Protein AF-A0A8C5J6X1-F1 (afdb_monomer_lite)

Foldseek 3Di:
DDDDDDDDDDDDDDPDDDPDPPPPPDPPDDDPPDPDPPPPDDDPPDPPDDDPDDPDDDDDDDDPDDDDPDDDDDDDDDDDDPDDDPPPPPPVVVVVVVVVVVVVVVVVVVVVVCVVCVPVVVVVLQVVLVVVQVVVVVVQVVVCVVVVHPDDDPPDDRDSVSNDDPPD

Sequence (168 aa):
MFLFEQSLLALPVNKENQNVNITAEFPVTEGFENCRPPPAQVGVVVPVLPLPVRPLQHPAAEPQRGPAPAVAHAGPRAGGDPHPQETLHQPLGELAHRQIRRRKMNRHKYKKLLKRRKFIRRRVKEGRKRKRQIKFEKDLERIWKKAGLKSAPAGWQTPKIYLRSSKR

Structure (mmCIF, N/CA/C/O backbone):
data_AF-A0A8C5J6X1-F1
#
_entry.id   AF-A0A8C5J6X1-F1
#
loop_
_atom_site.group_PDB
_atom_site.id
_atom_site.type_symbol
_atom_site.label_atom_id
_atom_site.label_alt_id
_atom_site.label_comp_id
_atom_site.label_asym_id
_atom_site.label_entity_id
_atom_site.label_seq_id
_atom_site.pdbx_PDB_ins_code
_atom_site.Cartn_x
_atom_site.Cartn_y
_atom_site.Cartn_z
_atom_site.occupancy
_atom_site.B_iso_or_equiv
_atom_site.auth_seq_id
_atom_site.auth_comp_id
_atom_site.auth_asym_id
_atom_site.auth_atom_id
_atom_site.pdbx_PDB_model_num
ATOM 1 N N . MET A 1 1 ? 18.904 -61.859 -20.882 1.00 47.75 1 MET A N 1
ATOM 2 C CA . MET A 1 1 ? 20.141 -62.416 -20.289 1.00 47.75 1 MET A CA 1
ATOM 3 C C . MET A 1 1 ? 21.012 -61.221 -19.929 1.00 47.75 1 MET A C 1
ATOM 5 O O . MET A 1 1 ? 21.276 -60.456 -20.839 1.00 47.75 1 MET A O 1
ATOM 9 N N . PHE A 1 2 ? 21.380 -60.856 -18.704 1.00 50.38 2 PHE A N 1
ATOM 10 C CA . PHE A 1 2 ? 21.465 -61.459 -17.365 1.00 50.38 2 PHE A CA 1
ATOM 11 C C . PHE A 1 2 ? 21.022 -60.356 -16.369 1.00 50.38 2 PHE A C 1
ATOM 13 O O . PHE A 1 2 ? 21.400 -59.205 -16.552 1.00 50.38 2 PHE A O 1
ATOM 20 N N . LEU A 1 3 ? 20.017 -60.542 -15.508 1.00 54.78 3 LEU A N 1
ATOM 21 C CA . LEU A 1 3 ? 20.126 -60.982 -14.104 1.00 54.78 3 LEU A CA 1
ATOM 22 C C . LEU A 1 3 ? 21.443 -60.601 -13.404 1.00 54.78 3 LEU A C 1
ATOM 24 O O . LEU A 1 3 ? 22.445 -61.288 -13.570 1.00 54.78 3 LEU A O 1
ATOM 28 N N . PHE A 1 4 ? 21.394 -59.564 -12.562 1.00 50.22 4 PHE A N 1
ATOM 29 C CA . PHE A 1 4 ? 22.270 -59.447 -11.397 1.00 50.22 4 PHE A CA 1
ATOM 30 C C . PHE A 1 4 ? 21.457 -58.937 -10.195 1.00 50.22 4 PHE A C 1
ATOM 32 O O . PHE A 1 4 ? 20.836 -57.877 -10.249 1.00 50.22 4 PHE A O 1
ATOM 39 N N . GLU A 1 5 ? 21.402 -59.824 -9.203 1.00 55.16 5 GLU A N 1
ATOM 40 C CA . GLU A 1 5 ? 21.082 -59.741 -7.769 1.00 55.16 5 GLU A CA 1
ATOM 41 C C . GLU A 1 5 ? 20.748 -58.357 -7.181 1.00 55.16 5 GLU A C 1
ATOM 43 O O . GLU A 1 5 ? 21.442 -57.374 -7.407 1.00 55.16 5 GLU A O 1
ATOM 48 N N . GLN A 1 6 ? 19.607 -58.162 -6.510 1.00 52.25 6 GLN A N 1
ATOM 49 C CA . GLN A 1 6 ? 19.220 -58.627 -5.162 1.00 52.25 6 GLN A CA 1
ATOM 50 C C . GLN A 1 6 ? 20.143 -58.189 -4.007 1.00 52.25 6 GLN A C 1
ATOM 52 O O . GLN A 1 6 ? 21.291 -58.592 -3.901 1.00 52.25 6 GLN A O 1
ATOM 57 N N . SER A 1 7 ? 19.499 -57.488 -3.065 1.00 54.50 7 SER A N 1
ATOM 58 C CA . SER A 1 7 ? 19.773 -57.456 -1.624 1.00 54.50 7 SER A CA 1
ATOM 59 C C . SER A 1 7 ? 20.930 -56.599 -1.104 1.00 54.50 7 SER A C 1
ATOM 61 O O . SER A 1 7 ? 22.026 -57.095 -0.881 1.00 54.50 7 SER A O 1
ATOM 63 N N . LEU A 1 8 ? 20.597 -55.377 -0.667 1.00 59.56 8 LEU A N 1
ATOM 64 C CA . LEU A 1 8 ? 21.024 -54.898 0.653 1.00 59.56 8 LEU A CA 1
ATOM 65 C C . LEU A 1 8 ? 19.880 -54.130 1.333 1.00 59.56 8 LEU A C 1
ATOM 67 O O . LEU A 1 8 ? 19.527 -53.011 0.962 1.00 59.56 8 LEU A O 1
ATOM 71 N N . LEU A 1 9 ? 19.305 -54.775 2.347 1.00 57.69 9 LEU A N 1
ATOM 72 C CA . LEU A 1 9 ? 18.499 -54.166 3.398 1.00 57.69 9 LEU A CA 1
ATOM 73 C C . LEU A 1 9 ? 19.362 -53.150 4.162 1.00 57.69 9 LEU A C 1
ATOM 75 O O . LEU A 1 9 ? 20.345 -53.531 4.794 1.00 57.69 9 LEU A O 1
ATOM 79 N N . ALA A 1 10 ? 18.977 -51.875 4.147 1.00 56.84 10 ALA A N 1
ATOM 80 C CA . ALA A 1 10 ? 19.491 -50.873 5.075 1.00 56.84 10 ALA A CA 1
ATOM 81 C C . ALA A 1 10 ? 18.319 -50.315 5.892 1.00 56.84 10 ALA A C 1
ATOM 83 O O . ALA A 1 10 ? 17.353 -49.775 5.355 1.00 56.84 10 ALA A O 1
ATOM 84 N N . LEU A 1 11 ? 18.413 -50.532 7.201 1.00 64.88 11 LEU A N 1
ATOM 85 C CA . LEU A 1 11 ? 17.448 -50.186 8.239 1.00 64.88 11 LEU A CA 1
ATOM 86 C C . LEU A 1 11 ? 17.106 -48.680 8.250 1.00 64.88 11 LEU A C 1
ATOM 88 O O . LEU A 1 11 ? 17.965 -47.851 7.934 1.00 64.88 11 LEU A O 1
ATOM 92 N N . PRO A 1 12 ? 15.889 -48.292 8.676 1.00 56.91 12 PRO A N 1
ATOM 93 C CA . PRO A 1 12 ? 15.545 -46.890 8.872 1.00 56.91 12 PRO A CA 1
ATOM 94 C C . PRO A 1 12 ? 16.306 -46.320 10.078 1.00 56.91 12 PRO A C 1
ATOM 96 O O . PRO A 1 12 ? 16.077 -46.702 11.224 1.00 56.91 12 PRO A O 1
ATOM 99 N N . VAL A 1 13 ? 17.204 -45.369 9.821 1.00 51.31 13 VAL A N 1
ATOM 100 C CA . VAL A 1 13 ? 17.835 -44.559 10.869 1.00 51.31 13 VAL A CA 1
ATOM 101 C C . VAL A 1 13 ? 16.788 -43.604 11.443 1.00 51.31 13 VAL A C 1
ATOM 103 O O . VAL A 1 13 ? 16.392 -42.627 10.803 1.00 51.31 13 VAL A O 1
ATOM 106 N N . ASN A 1 14 ? 16.357 -43.907 12.668 1.00 54.19 14 ASN A N 1
ATOM 107 C CA . ASN A 1 14 ? 15.657 -43.002 13.573 1.00 54.19 14 ASN A CA 1
ATOM 108 C C . ASN A 1 14 ? 16.420 -41.672 13.676 1.00 54.19 14 ASN A C 1
ATOM 110 O O . ASN A 1 14 ? 17.539 -41.626 14.182 1.00 54.19 14 ASN A O 1
ATOM 114 N N . LYS A 1 15 ? 15.811 -40.573 13.219 1.00 53.50 15 LYS A N 1
ATOM 115 C CA . LYS A 1 15 ? 16.249 -39.218 13.577 1.00 53.50 15 LYS A CA 1
ATOM 116 C C . LYS A 1 15 ? 15.417 -38.751 14.758 1.00 53.50 15 LYS A C 1
ATOM 118 O O . LYS A 1 15 ? 14.432 -38.034 14.605 1.00 53.50 15 LYS A O 1
ATOM 123 N N . GLU A 1 16 ? 15.826 -39.223 15.927 1.00 51.88 16 GLU A N 1
ATOM 124 C CA . GLU A 1 16 ? 15.425 -38.661 17.204 1.00 51.88 16 GLU A CA 1
ATOM 125 C C . GLU A 1 16 ? 15.831 -37.188 17.297 1.00 51.88 16 GLU A C 1
ATOM 127 O O . GLU A 1 16 ? 16.862 -36.741 16.788 1.00 51.88 16 GLU A O 1
ATOM 132 N N . ASN A 1 17 ? 14.955 -36.443 17.960 1.00 55.94 17 ASN A N 1
ATOM 133 C CA . ASN A 1 17 ? 15.106 -35.055 18.345 1.00 55.94 17 ASN A CA 1
ATOM 134 C C . ASN A 1 17 ? 16.461 -34.788 19.010 1.00 55.94 17 ASN A C 1
ATOM 136 O O . ASN A 1 17 ? 16.679 -35.172 20.155 1.00 55.94 17 ASN A O 1
ATOM 140 N N . GLN A 1 18 ? 17.312 -34.005 18.352 1.00 52.66 18 GLN A N 1
ATOM 141 C CA . GLN A 1 18 ? 18.332 -33.226 19.046 1.00 52.66 18 GLN A CA 1
ATOM 142 C C . GLN A 1 18 ? 18.001 -31.747 18.898 1.00 52.66 18 GLN A C 1
ATOM 144 O O . GLN A 1 18 ? 18.372 -31.067 17.943 1.00 52.66 18 GLN A O 1
ATOM 149 N N . ASN A 1 19 ? 17.238 -31.272 19.878 1.00 54.97 19 ASN A N 1
ATOM 150 C CA . ASN A 1 19 ? 17.026 -29.865 20.152 1.00 54.97 19 ASN A CA 1
ATOM 151 C C . ASN A 1 19 ? 18.312 -29.328 20.803 1.00 54.97 19 ASN A C 1
ATOM 153 O O . ASN A 1 19 ? 18.423 -29.256 22.025 1.00 54.97 19 ASN A O 1
ATOM 157 N N . VAL A 1 20 ? 19.328 -29.037 19.990 1.00 53.28 20 VAL A N 1
ATOM 158 C CA . VAL A 1 20 ? 20.536 -28.356 20.463 1.00 53.28 20 VAL A CA 1
ATOM 159 C C . VAL A 1 20 ? 20.220 -26.874 20.646 1.00 53.28 20 VAL A C 1
ATOM 161 O O . VAL A 1 20 ? 20.182 -26.094 19.695 1.00 53.28 20 VAL A O 1
ATOM 164 N N . ASN A 1 21 ? 19.974 -26.490 21.899 1.00 52.38 21 ASN A N 1
ATOM 165 C CA . ASN A 1 21 ? 20.077 -25.107 22.346 1.00 52.38 21 ASN A CA 1
ATOM 166 C C . ASN A 1 21 ? 21.517 -24.639 22.111 1.00 52.38 21 ASN A C 1
ATOM 168 O O . ASN A 1 21 ? 22.418 -24.935 22.891 1.00 52.38 21 ASN A O 1
ATOM 172 N N . ILE A 1 22 ? 21.736 -23.913 21.017 1.00 46.28 22 ILE A N 1
ATOM 173 C CA . ILE A 1 22 ? 22.978 -23.180 20.792 1.00 46.28 22 ILE A CA 1
ATOM 174 C C . ILE A 1 22 ? 22.899 -21.914 21.650 1.00 46.28 22 ILE A C 1
ATOM 176 O O . ILE A 1 22 ? 22.490 -20.849 21.188 1.00 46.28 22 ILE A O 1
ATOM 180 N N . THR A 1 23 ? 23.267 -22.044 22.922 1.00 55.22 23 THR A N 1
ATOM 181 C CA . THR A 1 23 ? 23.692 -20.909 23.742 1.00 55.22 23 THR A CA 1
ATOM 182 C C . THR A 1 23 ? 25.089 -20.531 23.260 1.00 55.22 23 THR A C 1
ATOM 184 O O . THR A 1 23 ? 26.092 -21.073 23.713 1.00 55.22 23 THR A O 1
ATOM 187 N N . ALA A 1 24 ? 25.154 -19.662 22.252 1.00 50.09 24 ALA A N 1
ATOM 188 C CA . ALA A 1 24 ? 26.403 -19.032 21.854 1.00 50.09 24 ALA A CA 1
ATOM 189 C C . ALA A 1 24 ? 26.726 -17.927 22.869 1.00 50.09 24 ALA A C 1
ATOM 191 O O . ALA A 1 24 ? 26.335 -16.774 22.695 1.00 50.09 24 ALA A O 1
ATOM 192 N N . GLU A 1 25 ? 27.421 -18.310 23.938 1.00 49.69 25 GLU A N 1
ATOM 193 C CA . GLU A 1 25 ? 28.280 -17.420 24.717 1.00 49.69 25 GLU A CA 1
ATOM 194 C C . GLU A 1 25 ? 29.348 -16.878 23.750 1.00 49.69 25 GLU A C 1
ATOM 196 O O . GLU A 1 25 ? 30.320 -17.558 23.416 1.00 49.69 25 GLU A O 1
ATOM 201 N N . PHE A 1 26 ? 29.125 -15.686 23.197 1.00 44.81 26 PHE A N 1
ATOM 202 C CA . PHE A 1 26 ? 30.165 -14.987 22.449 1.00 44.81 26 PHE A CA 1
ATOM 203 C C . PHE A 1 26 ? 31.190 -14.445 23.453 1.00 44.81 26 PHE A C 1
ATOM 205 O O . PHE A 1 26 ? 30.795 -13.682 24.338 1.00 44.81 26 PHE A O 1
ATOM 212 N N . PRO A 1 27 ? 32.488 -14.780 23.327 1.00 51.72 27 PRO A N 1
ATOM 213 C CA . PRO A 1 27 ? 33.509 -14.154 24.147 1.00 51.72 27 PRO A CA 1
ATOM 214 C C . PRO A 1 27 ? 33.527 -12.653 23.856 1.00 51.72 27 PRO A C 1
ATOM 216 O O . PRO A 1 27 ? 33.618 -12.217 22.705 1.00 51.72 27 PRO A O 1
ATOM 219 N N . VAL A 1 28 ? 33.407 -11.877 24.929 1.00 54.41 28 VAL A N 1
ATOM 220 C CA . VAL A 1 28 ? 33.611 -10.432 24.964 1.00 54.41 28 VAL A CA 1
ATOM 221 C C . VAL A 1 28 ? 35.042 -10.165 24.508 1.00 54.41 28 VAL A C 1
ATOM 223 O O . VAL A 1 28 ? 35.989 -10.316 25.272 1.00 54.41 28 VAL A O 1
ATOM 226 N N . THR A 1 29 ? 35.217 -9.810 23.238 1.00 55.69 29 THR A N 1
ATOM 227 C CA . THR A 1 29 ? 36.474 -9.239 22.766 1.00 55.69 29 THR A CA 1
ATOM 228 C C . THR A 1 29 ? 36.517 -7.785 23.207 1.00 55.69 29 THR A C 1
ATOM 230 O O . THR A 1 29 ? 35.839 -6.924 22.637 1.00 55.69 29 THR A O 1
ATOM 233 N N . GLU A 1 30 ? 37.311 -7.543 24.244 1.00 56.03 30 GLU A N 1
ATOM 234 C CA . GLU A 1 30 ? 37.945 -6.265 24.532 1.00 56.03 30 GLU A CA 1
ATOM 235 C C . GLU A 1 30 ? 38.536 -5.685 23.237 1.00 56.03 30 GLU A C 1
ATOM 237 O O . GLU A 1 30 ? 39.282 -6.345 22.514 1.00 56.03 30 GLU A O 1
ATOM 242 N N . GLY A 1 31 ? 38.128 -4.465 22.897 1.00 53.31 31 GLY A N 1
ATOM 243 C CA . GLY A 1 31 ? 38.540 -3.812 21.652 1.00 53.31 31 GLY A CA 1
ATOM 244 C C . GLY A 1 31 ? 37.711 -2.594 21.246 1.00 53.31 31 GLY A C 1
ATOM 245 O O . GLY A 1 31 ? 37.780 -2.170 20.096 1.00 53.31 31 GLY A O 1
ATOM 246 N N . PHE A 1 32 ? 36.916 -2.023 22.159 1.00 49.09 32 PHE A N 1
ATOM 247 C CA . PHE A 1 32 ? 36.141 -0.800 21.912 1.00 49.09 32 PHE A CA 1
ATOM 248 C C . PHE A 1 32 ? 36.565 0.359 22.827 1.00 49.09 32 PHE A C 1
ATOM 250 O O . PHE A 1 32 ? 35.768 1.225 23.171 1.00 49.09 32 PHE A O 1
ATOM 257 N N . GLU A 1 33 ? 37.839 0.408 23.206 1.00 55.72 33 GLU A N 1
ATOM 258 C CA . GLU A 1 33 ? 38.445 1.589 23.819 1.00 55.72 33 GLU A CA 1
ATOM 259 C C . GLU A 1 33 ? 39.270 2.316 22.761 1.00 55.72 33 GLU A C 1
ATOM 261 O O . GLU A 1 33 ? 40.438 2.010 22.577 1.00 55.72 33 GLU A O 1
ATOM 266 N N . ASN A 1 34 ? 38.628 3.200 21.987 1.00 57.75 34 ASN A N 1
ATOM 267 C CA . ASN A 1 34 ? 39.230 4.419 21.403 1.00 57.75 34 ASN A CA 1
ATOM 268 C C . ASN A 1 34 ? 38.271 5.163 20.454 1.00 57.75 34 ASN A C 1
ATOM 270 O O . ASN A 1 34 ? 38.652 5.692 19.413 1.00 57.75 34 ASN A O 1
ATOM 274 N N . CYS A 1 35 ? 36.997 5.263 20.827 1.00 50.03 35 CYS A N 1
ATOM 275 C CA . CYS A 1 35 ? 36.091 6.267 20.267 1.00 50.03 35 CYS A CA 1
ATOM 276 C C . CYS A 1 35 ? 35.477 7.063 21.417 1.00 50.03 35 CYS A C 1
ATOM 278 O O . CYS A 1 35 ? 34.267 7.059 21.628 1.00 50.03 35 CYS A O 1
ATOM 280 N N . ARG A 1 36 ? 36.339 7.730 22.196 1.00 58.47 36 ARG A N 1
ATOM 281 C CA . ARG A 1 36 ? 35.900 8.763 23.133 1.00 58.47 36 ARG A CA 1
ATOM 282 C C . ARG A 1 36 ? 35.398 9.941 22.287 1.00 58.47 36 ARG A C 1
ATOM 284 O O . ARG A 1 36 ? 36.191 10.494 21.524 1.00 58.47 36 ARG A O 1
ATOM 291 N N . PRO A 1 37 ? 34.110 10.314 22.354 1.00 67.62 37 PRO A N 1
ATOM 292 C CA . PRO A 1 37 ? 33.657 11.538 21.711 1.00 67.62 37 PRO A CA 1
ATOM 293 C C . PRO A 1 37 ? 34.436 12.720 22.314 1.00 67.62 37 PRO A C 1
ATOM 295 O O . PRO A 1 37 ? 34.663 12.730 23.530 1.00 67.62 37 PRO A O 1
ATOM 298 N N . PRO A 1 38 ? 34.882 13.694 21.500 1.00 69.69 38 PRO A N 1
ATOM 299 C CA . PRO A 1 38 ? 35.546 14.878 22.026 1.00 69.69 38 PRO A CA 1
ATOM 300 C C . PRO A 1 38 ? 34.614 15.598 23.015 1.00 69.69 38 PRO A C 1
ATOM 302 O O . PRO A 1 38 ? 33.394 15.591 22.810 1.00 69.69 38 PRO A O 1
ATOM 305 N N . PRO A 1 39 ? 35.155 16.206 24.089 1.00 65.19 39 PRO A N 1
ATOM 306 C CA . PRO A 1 39 ? 34.346 16.960 25.032 1.00 65.19 39 PRO A CA 1
ATOM 307 C C . PRO A 1 39 ? 33.591 18.058 24.285 1.00 65.19 39 PRO A C 1
ATOM 309 O O . PRO A 1 39 ? 34.148 18.735 23.417 1.00 65.19 39 PRO A O 1
ATOM 312 N N . ALA A 1 40 ? 32.305 18.187 24.614 1.00 60.25 40 ALA A N 1
ATOM 313 C CA . ALA A 1 40 ? 31.424 19.206 24.076 1.00 60.25 40 ALA A CA 1
ATOM 314 C C . ALA A 1 40 ? 32.092 20.575 24.240 1.00 60.25 40 ALA A C 1
ATOM 316 O O . ALA A 1 40 ? 32.261 21.061 25.359 1.00 60.25 40 ALA A O 1
ATOM 317 N N . GLN A 1 41 ? 32.505 21.173 23.122 1.00 59.94 41 GLN A N 1
ATOM 318 C CA . GLN A 1 41 ? 32.956 22.551 23.135 1.00 59.94 41 GLN A CA 1
ATOM 319 C C . GLN A 1 41 ? 31.767 23.419 23.532 1.00 59.94 41 GLN A C 1
ATOM 321 O O . GLN A 1 41 ? 30.675 23.334 22.964 1.00 59.94 41 GLN A O 1
ATOM 326 N N . VAL A 1 42 ? 32.011 24.189 24.583 1.00 59.47 42 VAL A N 1
ATOM 327 C CA . VAL A 1 42 ? 31.120 25.159 25.198 1.00 59.47 42 VAL A CA 1
ATOM 328 C C . VAL A 1 42 ? 30.571 26.089 24.116 1.00 59.47 42 VAL A C 1
ATOM 330 O O . VAL A 1 42 ? 31.294 26.511 23.215 1.00 59.47 42 VAL A O 1
ATOM 333 N N . GLY A 1 43 ? 29.264 26.344 24.185 1.00 54.19 43 GLY A N 1
ATOM 334 C CA . GLY A 1 43 ? 28.492 27.043 23.168 1.00 54.19 43 GLY A CA 1
ATOM 335 C C . GLY A 1 43 ? 29.113 28.357 22.705 1.00 54.19 43 GLY A C 1
ATOM 336 O O . GLY A 1 43 ? 29.179 29.330 23.452 1.00 54.19 43 GLY A O 1
ATOM 337 N N . VAL A 1 44 ? 29.459 28.409 21.421 1.00 56.00 44 VAL A N 1
ATOM 338 C CA . VAL A 1 44 ? 29.502 29.675 20.696 1.00 56.00 44 VAL A CA 1
ATOM 339 C C . VAL A 1 44 ? 28.049 30.085 20.484 1.00 56.00 44 VAL A C 1
ATOM 341 O O . VAL A 1 44 ? 27.321 29.471 19.701 1.00 56.00 44 VAL A O 1
ATOM 344 N N . VAL A 1 45 ? 27.609 31.094 21.232 1.00 59.09 45 VAL A N 1
ATOM 345 C CA . VAL A 1 45 ? 26.346 31.788 20.985 1.00 59.09 45 VAL A CA 1
ATOM 346 C C . VAL A 1 45 ? 26.474 32.439 19.612 1.00 59.09 45 VAL A C 1
ATOM 348 O O . VAL A 1 45 ? 27.119 33.471 19.459 1.00 59.09 45 VAL A O 1
ATOM 351 N N . VAL A 1 46 ? 25.915 31.800 18.586 1.00 62.06 46 VAL A N 1
ATOM 352 C CA . VAL A 1 46 ? 25.787 32.418 17.267 1.00 62.06 46 VAL A CA 1
ATOM 353 C C . VAL A 1 46 ? 24.727 33.512 17.402 1.00 62.06 46 VAL A C 1
ATOM 355 O O . VAL A 1 46 ? 23.585 33.184 17.739 1.00 62.06 46 VAL A O 1
ATOM 358 N N . PRO A 1 47 ? 25.050 34.797 17.169 1.00 62.50 47 PRO A N 1
ATOM 359 C CA . PRO A 1 47 ? 24.030 35.830 17.128 1.00 62.50 47 PRO A CA 1
ATOM 360 C C . PRO A 1 47 ? 23.074 35.509 15.977 1.00 62.50 47 PRO A C 1
ATOM 362 O O 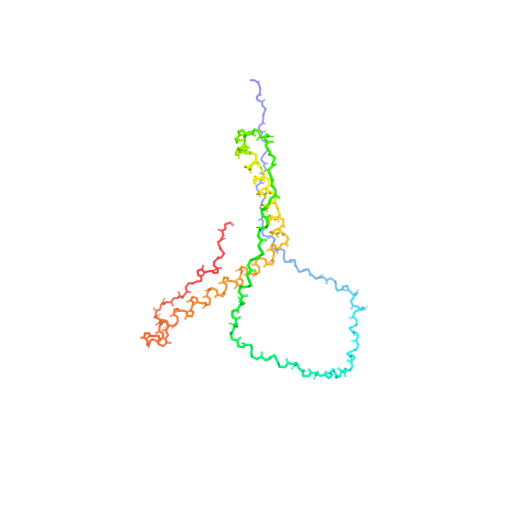. PRO A 1 47 ? 23.458 35.482 14.806 1.00 62.50 47 PRO A O 1
ATOM 365 N N . VAL A 1 48 ? 21.820 35.220 16.325 1.00 66.56 48 VAL A N 1
ATOM 366 C CA . VAL A 1 48 ? 20.724 35.092 15.366 1.00 66.56 48 VAL A CA 1
ATOM 367 C C . VAL A 1 48 ? 20.498 36.478 14.774 1.00 66.56 48 VAL A C 1
ATOM 369 O O . VAL A 1 48 ? 19.843 37.327 15.374 1.00 66.56 48 VAL A O 1
ATOM 372 N N . LEU A 1 49 ? 21.085 36.723 13.605 1.00 71.00 49 LEU A N 1
ATOM 373 C CA . LEU A 1 49 ? 20.748 37.887 12.798 1.00 71.00 49 LEU A CA 1
ATOM 374 C C . LEU A 1 49 ? 19.267 37.778 12.392 1.00 71.00 49 LEU A C 1
ATOM 376 O O . LEU A 1 49 ? 18.850 36.717 11.910 1.00 71.00 49 LEU A O 1
ATOM 380 N N . PRO A 1 50 ? 18.459 38.835 12.585 1.00 68.06 50 PRO A N 1
ATOM 381 C CA . PRO A 1 50 ? 17.061 38.824 12.191 1.00 68.06 50 PRO A CA 1
ATOM 382 C C . PRO A 1 50 ? 16.958 38.619 10.678 1.00 68.06 50 PRO A C 1
ATOM 384 O O . PRO A 1 50 ? 17.575 39.331 9.885 1.00 68.06 50 PRO A O 1
ATOM 387 N N . LEU A 1 51 ? 16.185 37.608 10.283 1.00 67.62 51 LEU A N 1
ATOM 388 C CA . LEU A 1 51 ? 15.896 37.340 8.881 1.00 67.62 51 LEU A CA 1
ATOM 389 C C . LEU A 1 51 ? 15.174 38.555 8.274 1.00 67.62 51 LEU A C 1
ATOM 391 O O . LEU A 1 51 ? 14.229 39.057 8.889 1.00 67.62 51 LEU A O 1
ATOM 395 N N . PRO A 1 52 ? 15.563 39.014 7.071 1.00 61.06 52 PRO A N 1
ATOM 396 C CA . PRO A 1 52 ? 14.860 40.094 6.401 1.00 61.06 52 PRO A CA 1
ATOM 397 C C . PRO A 1 52 ? 13.422 39.653 6.119 1.00 61.06 52 PRO A C 1
ATOM 399 O O . PRO A 1 52 ? 13.175 38.664 5.419 1.00 61.06 52 PRO A O 1
ATOM 402 N N . VAL A 1 53 ? 12.469 40.391 6.687 1.00 66.62 53 VAL A N 1
ATOM 403 C CA . VAL A 1 53 ? 11.042 40.243 6.403 1.00 66.62 53 VAL A CA 1
ATOM 404 C C . VAL A 1 53 ? 10.857 40.500 4.911 1.00 66.62 53 VAL A C 1
ATOM 406 O O . VAL A 1 53 ? 11.076 41.607 4.426 1.00 66.62 53 VAL A O 1
ATOM 409 N N . ARG A 1 54 ? 10.506 39.451 4.162 1.00 63.84 54 ARG A N 1
ATOM 410 C CA . ARG A 1 54 ? 10.161 39.579 2.745 1.00 63.84 54 ARG A CA 1
ATOM 411 C C . ARG A 1 54 ? 8.899 40.443 2.637 1.00 63.84 54 ARG A C 1
ATOM 413 O O . ARG A 1 54 ? 7.884 40.050 3.215 1.00 63.84 54 ARG A O 1
ATOM 420 N N . PRO A 1 55 ? 8.927 41.569 1.903 1.00 57.06 55 PRO A N 1
ATOM 421 C CA . PRO A 1 55 ? 7.724 42.340 1.640 1.00 57.06 55 PRO A CA 1
ATOM 422 C C . PRO A 1 55 ? 6.701 41.465 0.920 1.00 57.06 55 PRO A C 1
ATOM 424 O O . PRO A 1 55 ? 7.051 40.697 0.017 1.00 57.06 55 PRO A O 1
ATOM 427 N N . LEU A 1 56 ? 5.444 41.583 1.342 1.00 61.59 56 LEU A N 1
ATOM 428 C CA . LEU A 1 56 ? 4.291 40.976 0.692 1.00 61.59 56 LEU A CA 1
ATOM 429 C C . LEU A 1 56 ? 4.263 41.468 -0.767 1.00 61.59 56 LEU A C 1
ATOM 431 O O . LEU A 1 56 ? 3.990 42.637 -1.026 1.00 61.59 56 LEU A O 1
ATOM 435 N N . GLN A 1 57 ? 4.614 40.608 -1.725 1.00 56.72 57 GLN A N 1
ATOM 436 C CA . GLN A 1 57 ? 4.512 40.961 -3.140 1.00 56.72 57 GLN A CA 1
ATOM 437 C C . GLN A 1 57 ? 3.032 40.956 -3.530 1.00 56.72 57 GLN A C 1
ATOM 439 O O . GLN A 1 57 ? 2.368 39.920 -3.496 1.00 56.72 57 GLN A O 1
ATOM 444 N N . HIS A 1 58 ? 2.532 42.146 -3.860 1.00 64.00 58 HIS A N 1
ATOM 445 C CA . HIS A 1 58 ? 1.257 42.369 -4.530 1.00 64.00 58 HIS A CA 1
ATOM 446 C C . HIS A 1 58 ? 1.173 41.573 -5.848 1.00 64.00 58 HIS A C 1
ATOM 448 O O . HIS A 1 58 ? 2.209 41.286 -6.457 1.00 64.00 58 HIS A O 1
ATOM 454 N N . PRO A 1 59 ? -0.040 41.208 -6.306 1.00 56.19 59 PRO A N 1
ATOM 455 C CA . PRO A 1 59 ? -0.219 40.506 -7.570 1.00 56.19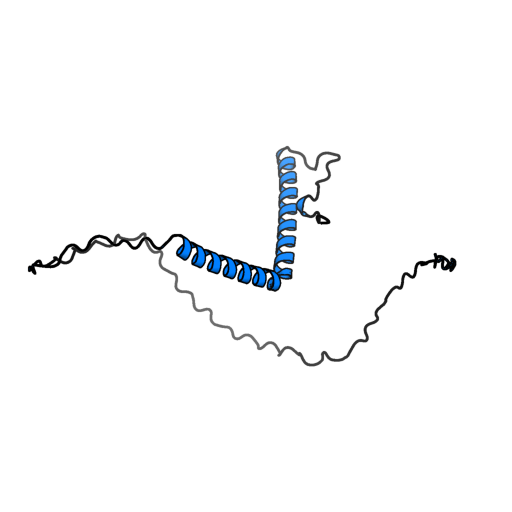 59 PRO A CA 1
ATOM 456 C C . PRO A 1 59 ? 0.318 41.330 -8.748 1.00 56.19 59 PRO A C 1
ATOM 458 O O . PRO A 1 59 ? 0.135 42.543 -8.824 1.00 56.19 59 PRO A O 1
ATOM 461 N N . ALA A 1 60 ? 1.010 40.613 -9.632 1.00 48.12 60 ALA A N 1
ATOM 462 C CA . ALA A 1 60 ? 1.714 41.068 -10.821 1.00 48.12 60 ALA A CA 1
ATOM 463 C C . ALA A 1 60 ? 0.961 42.130 -11.641 1.00 48.12 60 ALA A C 1
ATOM 465 O O . ALA A 1 60 ? -0.137 41.882 -12.136 1.00 48.12 60 ALA A O 1
ATOM 466 N N . ALA A 1 61 ? 1.614 43.274 -11.857 1.00 51.00 61 ALA A N 1
ATOM 467 C CA . ALA A 1 61 ? 1.319 44.133 -12.994 1.00 51.00 61 ALA A CA 1
ATOM 468 C C . ALA A 1 61 ? 1.766 43.416 -14.277 1.00 51.00 61 ALA A C 1
ATOM 470 O O . ALA A 1 61 ? 2.883 42.895 -14.350 1.00 51.00 61 ALA A O 1
ATOM 471 N N . GLU A 1 62 ? 0.873 43.360 -15.261 1.00 59.91 62 GLU A N 1
ATOM 472 C CA . GLU A 1 62 ? 1.139 42.763 -16.565 1.00 59.91 62 GLU A CA 1
ATOM 473 C C . GLU A 1 62 ? 2.351 43.414 -17.253 1.00 59.91 62 GLU A C 1
ATOM 475 O O . GLU A 1 62 ? 2.475 44.643 -17.256 1.00 59.91 62 GLU A O 1
ATOM 480 N N . PRO A 1 63 ? 3.241 42.629 -17.888 1.00 54.94 63 PRO A N 1
ATOM 481 C CA . PRO A 1 63 ? 4.269 43.193 -18.741 1.00 54.94 63 PRO A CA 1
ATOM 482 C C . PRO A 1 63 ? 3.611 43.744 -20.009 1.00 54.94 63 PRO A C 1
ATOM 484 O O . PRO A 1 63 ? 3.096 42.993 -20.840 1.00 54.94 63 PRO A O 1
ATOM 487 N N . GLN A 1 64 ? 3.652 45.068 -20.164 1.00 54.59 64 GLN A N 1
ATOM 488 C CA . GLN A 1 64 ? 3.275 45.734 -21.404 1.00 54.59 64 GLN A CA 1
ATOM 489 C C . GLN A 1 64 ? 4.092 45.141 -22.561 1.00 54.59 64 GLN A C 1
ATOM 491 O O . GLN A 1 64 ? 5.326 45.166 -22.556 1.00 54.59 64 GLN A O 1
ATOM 496 N N . ARG A 1 65 ? 3.388 44.581 -23.550 1.00 52.97 65 ARG A N 1
ATOM 497 C CA . ARG A 1 65 ? 3.952 44.184 -24.844 1.00 52.97 65 ARG A CA 1
ATOM 498 C C . ARG A 1 65 ? 4.550 45.424 -25.507 1.00 52.97 65 ARG A C 1
ATOM 500 O O . ARG A 1 65 ? 3.812 46.279 -25.987 1.00 52.97 65 ARG A O 1
ATOM 507 N N . GLY A 1 66 ? 5.876 45.501 -25.551 1.00 58.50 66 GLY A N 1
ATOM 508 C CA . GLY A 1 66 ? 6.570 46.442 -26.426 1.00 58.50 66 GLY A CA 1
ATOM 509 C C . GLY A 1 66 ? 6.219 46.181 -27.902 1.00 58.50 66 GLY A C 1
ATOM 510 O O . GLY A 1 66 ? 5.942 45.031 -28.264 1.00 58.50 66 GLY A O 1
ATOM 511 N N . PRO A 1 67 ? 6.200 47.221 -28.755 1.00 63.16 67 PRO A N 1
ATOM 512 C CA . PRO A 1 67 ? 5.907 47.070 -30.174 1.00 63.16 67 PRO A CA 1
ATOM 513 C C . PRO A 1 67 ? 6.986 46.231 -30.869 1.00 63.16 67 PRO A C 1
ATOM 515 O O . PRO A 1 67 ? 8.181 46.367 -30.608 1.00 63.16 67 PRO A O 1
ATOM 518 N N . ALA A 1 68 ? 6.527 45.336 -31.744 1.00 57.62 68 ALA A N 1
ATOM 519 C CA . ALA A 1 68 ? 7.354 44.442 -32.542 1.00 57.62 68 ALA A CA 1
ATOM 520 C C . ALA A 1 68 ? 8.392 45.218 -33.379 1.00 57.62 68 ALA A C 1
ATOM 522 O O . ALA A 1 68 ? 8.072 46.293 -33.891 1.00 57.62 68 ALA A O 1
ATOM 523 N N . PRO A 1 69 ? 9.613 44.683 -33.572 1.00 57.47 69 PRO A N 1
ATOM 524 C CA . PRO A 1 69 ? 10.569 45.285 -34.488 1.00 57.47 69 PRO A CA 1
ATOM 525 C C . PRO A 1 69 ? 10.023 45.227 -35.919 1.00 57.47 69 PRO A C 1
ATOM 527 O O . PRO A 1 69 ? 9.637 44.166 -36.415 1.00 57.47 69 PRO A O 1
ATOM 530 N N . ALA A 1 70 ? 9.990 46.395 -36.561 1.00 49.09 70 ALA A N 1
ATOM 531 C CA . ALA A 1 70 ? 9.633 46.564 -37.957 1.00 49.09 70 ALA A CA 1
ATOM 532 C C . ALA A 1 70 ? 10.534 45.689 -38.837 1.00 49.09 70 ALA A C 1
ATOM 534 O O . ALA A 1 70 ? 11.759 45.820 -38.846 1.00 49.09 70 ALA A O 1
ATOM 535 N N . VAL A 1 71 ? 9.899 44.779 -39.568 1.00 54.62 71 VAL A N 1
ATOM 536 C CA . VAL A 1 71 ? 10.537 43.933 -40.569 1.00 54.62 71 VAL A CA 1
ATOM 537 C C . VAL A 1 71 ? 10.810 44.813 -41.786 1.00 54.62 71 VAL A C 1
ATOM 539 O O . VAL A 1 71 ? 9.889 45.199 -42.504 1.00 54.62 71 VAL A O 1
ATOM 542 N N . ALA A 1 72 ? 12.073 45.178 -41.997 1.00 52.94 72 ALA A N 1
ATOM 543 C CA . ALA A 1 72 ? 12.507 45.821 -43.227 1.00 52.94 72 ALA A CA 1
ATOM 544 C C . ALA A 1 72 ? 12.510 44.782 -44.360 1.00 52.94 72 ALA A C 1
ATOM 546 O O . ALA A 1 72 ? 13.309 43.846 -44.371 1.00 52.94 72 ALA A O 1
ATOM 547 N N . HIS A 1 73 ? 11.590 44.951 -45.307 1.00 54.97 73 HIS A N 1
ATOM 548 C CA . HIS A 1 73 ? 11.605 44.294 -46.609 1.00 54.97 73 HIS A CA 1
ATOM 549 C C . HIS A 1 73 ? 12.568 45.024 -47.558 1.00 54.97 73 HIS A C 1
ATOM 551 O O . HIS A 1 73 ? 12.380 46.214 -47.789 1.00 54.97 73 HIS A O 1
ATOM 557 N N . ALA A 1 74 ? 13.542 44.307 -48.132 1.00 47.44 74 ALA A N 1
ATOM 558 C CA . ALA A 1 74 ? 14.084 44.442 -49.502 1.00 47.44 74 ALA A CA 1
ATOM 559 C C . ALA A 1 74 ? 15.358 43.566 -49.600 1.00 47.44 74 ALA A C 1
ATOM 561 O O . ALA A 1 74 ? 16.237 43.682 -48.760 1.00 47.44 74 ALA A O 1
ATOM 562 N N . GLY A 1 75 ? 15.554 42.654 -50.552 1.00 50.91 75 GLY A N 1
ATOM 563 C CA . GLY A 1 75 ? 14.927 42.491 -51.857 1.00 50.91 75 GLY A CA 1
ATOM 564 C C . GLY A 1 75 ? 15.186 41.096 -52.465 1.00 50.91 75 GLY A C 1
ATOM 565 O O . GLY A 1 75 ? 15.581 40.170 -51.754 1.00 50.91 75 GLY A O 1
ATOM 566 N N . PRO A 1 76 ? 14.911 40.928 -53.770 1.00 62.75 76 PRO A N 1
ATOM 567 C CA . PRO A 1 76 ? 14.612 39.643 -54.387 1.00 62.75 76 PRO A CA 1
ATOM 568 C C . PRO A 1 76 ? 15.868 38.952 -54.925 1.00 62.75 76 PRO A C 1
ATOM 570 O O . PRO A 1 76 ? 16.684 39.565 -55.613 1.00 62.75 76 PRO A O 1
ATOM 573 N N . ARG A 1 77 ? 15.981 37.640 -54.704 1.00 49.75 77 ARG A N 1
ATOM 574 C CA . ARG A 1 77 ? 16.766 36.774 -55.587 1.00 49.75 77 ARG A CA 1
ATOM 575 C C . ARG A 1 77 ? 15.890 35.642 -56.092 1.00 49.75 77 ARG A C 1
ATOM 577 O O . ARG A 1 77 ? 15.436 34.790 -55.339 1.00 49.75 77 ARG A O 1
ATOM 584 N N . ALA A 1 78 ? 15.628 35.739 -57.388 1.00 53.72 78 ALA A N 1
ATOM 585 C CA . ALA A 1 78 ? 15.053 34.718 -58.232 1.00 53.72 78 ALA A CA 1
ATOM 586 C C . ALA A 1 78 ? 15.880 33.424 -58.191 1.00 53.72 78 ALA A C 1
ATOM 588 O O . ALA A 1 78 ? 17.096 33.470 -58.013 1.00 53.72 78 ALA A O 1
ATOM 589 N N . GLY A 1 79 ? 15.205 32.304 -58.453 1.00 53.31 79 GLY A N 1
ATOM 590 C CA . GLY A 1 79 ? 15.835 31.056 -58.879 1.00 53.31 79 GLY A CA 1
ATOM 591 C C . GLY A 1 79 ? 16.311 30.171 -57.734 1.00 53.31 79 GLY A C 1
ATOM 592 O O . GLY A 1 79 ? 17.486 30.160 -57.388 1.00 53.31 79 GLY A O 1
ATOM 593 N N . GLY A 1 80 ? 15.392 29.391 -57.181 1.00 51.88 80 GLY A N 1
ATOM 594 C CA . GLY A 1 80 ? 15.701 28.252 -56.329 1.00 51.88 80 GLY A CA 1
ATOM 595 C C . GLY A 1 80 ? 14.466 27.374 -56.279 1.00 51.88 80 GLY A C 1
ATOM 596 O O . GLY A 1 80 ? 13.497 27.719 -55.608 1.00 51.88 80 GLY A O 1
ATOM 597 N N . ASP A 1 81 ? 14.483 26.317 -57.080 1.00 56.00 81 ASP A N 1
ATOM 598 C CA . ASP A 1 81 ? 13.413 25.343 -57.254 1.00 56.00 81 ASP A CA 1
ATOM 599 C C . ASP A 1 81 ? 12.755 24.932 -55.923 1.00 56.00 81 ASP A C 1
ATOM 601 O O . ASP A 1 81 ? 13.463 24.687 -54.938 1.00 56.00 81 ASP A O 1
ATOM 605 N N . PRO A 1 82 ? 11.415 24.794 -55.860 1.00 52.69 82 PRO A N 1
ATOM 606 C CA . PRO A 1 82 ? 10.769 24.145 -54.732 1.00 52.69 82 PRO A CA 1
ATOM 607 C C . PRO A 1 82 ? 11.122 22.655 -54.778 1.00 52.69 82 PRO A C 1
ATOM 609 O O . PRO A 1 82 ? 10.415 21.850 -55.383 1.00 52.69 82 PRO A O 1
ATOM 612 N N . HIS A 1 83 ? 12.244 22.286 -54.155 1.00 51.72 83 HIS A N 1
ATOM 613 C CA . HIS A 1 83 ? 12.591 20.888 -53.947 1.00 51.72 83 HIS A CA 1
ATOM 614 C C . HIS A 1 83 ? 11.424 20.215 -53.208 1.00 51.72 83 HIS A C 1
ATOM 616 O O . HIS A 1 83 ? 10.982 20.724 -52.168 1.00 51.72 83 HIS A O 1
ATOM 622 N N . PRO A 1 84 ? 10.888 19.102 -53.736 1.00 51.69 84 PRO A N 1
ATOM 623 C CA . PRO A 1 84 ? 9.737 18.440 -53.156 1.00 51.69 84 PRO A CA 1
ATOM 624 C C . PRO A 1 84 ? 10.052 17.992 -51.731 1.00 51.69 84 PRO A C 1
ATOM 626 O O . PRO A 1 84 ? 11.183 17.641 -51.386 1.00 51.69 84 PRO A O 1
ATOM 629 N N . GLN A 1 85 ? 9.015 18.058 -50.902 1.00 53.53 85 GLN A N 1
ATOM 630 C CA . GLN A 1 85 ? 9.024 17.712 -49.494 1.00 53.53 85 GLN A CA 1
ATOM 631 C C . GLN A 1 85 ? 9.518 16.276 -49.274 1.00 53.53 85 GLN A C 1
ATOM 633 O O . GLN A 1 85 ? 8.742 15.330 -49.348 1.00 53.53 85 GLN A O 1
ATOM 638 N N . GLU A 1 86 ? 10.785 16.110 -48.912 1.00 47.94 86 GLU A N 1
ATOM 639 C CA . GLU A 1 86 ? 11.214 14.947 -48.141 1.00 47.94 86 GLU A CA 1
ATOM 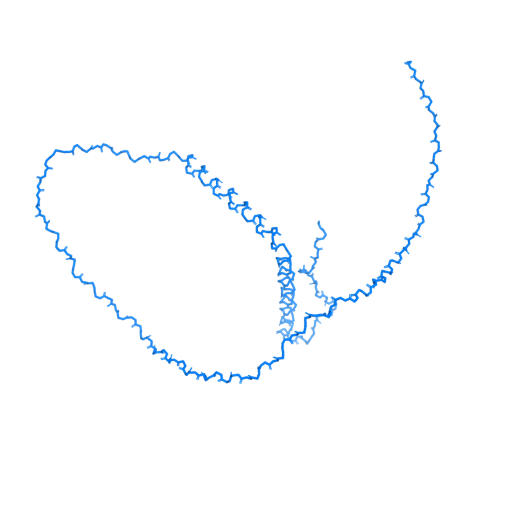640 C C . GLU A 1 86 ? 11.078 15.292 -46.659 1.00 47.94 86 GLU A C 1
ATOM 642 O O . GLU A 1 86 ? 12.046 15.503 -45.925 1.00 47.94 86 GLU A O 1
ATOM 647 N N . THR A 1 87 ? 9.835 15.332 -46.176 1.00 52.06 87 THR A N 1
ATOM 648 C CA . THR A 1 87 ? 9.576 14.935 -44.794 1.00 52.06 87 THR A CA 1
ATOM 649 C C . THR A 1 87 ? 10.032 13.487 -44.689 1.00 52.06 87 THR A C 1
ATOM 651 O O . THR A 1 87 ? 9.267 12.562 -44.945 1.00 52.06 87 THR A O 1
ATOM 654 N N . LEU A 1 88 ? 11.317 13.298 -44.369 1.00 49.97 88 LEU A N 1
ATOM 655 C CA . LEU A 1 88 ? 11.916 12.018 -44.027 1.00 49.97 88 LEU A CA 1
ATOM 656 C C . LEU A 1 88 ? 11.069 11.407 -42.913 1.00 49.97 88 LEU A C 1
ATOM 658 O O . LEU A 1 88 ? 11.254 11.684 -41.725 1.00 49.97 88 LEU A O 1
ATOM 662 N N . HIS A 1 89 ? 10.098 10.596 -43.321 1.00 53.19 89 HIS A N 1
ATOM 663 C CA . HIS A 1 89 ? 9.387 9.668 -42.476 1.00 53.19 89 HIS A CA 1
ATOM 664 C C . HIS A 1 89 ? 10.465 8.769 -41.878 1.00 53.19 89 HIS A C 1
ATOM 666 O O . HIS A 1 89 ? 10.870 7.784 -42.489 1.00 53.19 89 HIS A O 1
ATOM 672 N N . GLN A 1 90 ? 10.985 9.137 -40.701 1.00 59.97 90 GLN A N 1
ATOM 673 C CA . GLN A 1 90 ? 11.886 8.263 -39.964 1.00 59.97 90 GLN A CA 1
ATOM 674 C C . GLN A 1 90 ? 11.152 6.932 -39.817 1.00 59.97 90 GLN A C 1
ATOM 676 O O . GLN A 1 90 ? 10.042 6.924 -39.264 1.00 59.97 90 GLN A O 1
ATOM 681 N N . PRO A 1 91 ? 11.710 5.824 -40.337 1.00 59.22 91 PRO A N 1
ATOM 682 C CA . PRO A 1 91 ? 11.017 4.553 -40.334 1.00 59.22 91 PRO A CA 1
ATOM 683 C C . PRO A 1 91 ? 10.669 4.245 -38.882 1.00 59.22 91 PRO A C 1
ATOM 685 O O . PRO A 1 91 ? 11.542 4.212 -38.012 1.00 59.22 91 PRO A O 1
ATOM 688 N N . LEU A 1 92 ? 9.374 4.068 -38.604 1.00 60.34 92 LEU A N 1
ATOM 689 C CA . LEU A 1 92 ? 8.811 3.895 -37.257 1.00 60.34 92 LEU A CA 1
ATOM 690 C C . LEU A 1 92 ? 9.587 2.856 -36.411 1.00 60.34 92 LEU A C 1
ATOM 692 O O . LEU A 1 92 ? 9.620 2.949 -35.181 1.00 60.34 92 LEU A O 1
ATOM 696 N N . GLY A 1 93 ? 10.276 1.914 -37.068 1.00 65.31 93 GLY A N 1
ATOM 697 C CA . GLY A 1 93 ? 11.190 0.940 -36.472 1.00 65.31 93 GLY A CA 1
ATOM 698 C C . GLY A 1 93 ? 12.425 1.518 -35.759 1.00 65.31 93 GLY A C 1
ATOM 699 O O . GLY A 1 93 ? 12.775 1.033 -34.684 1.00 65.31 93 GLY A O 1
ATOM 700 N N . GLU A 1 94 ? 13.073 2.577 -36.254 1.00 71.44 94 GLU A N 1
ATOM 701 C CA . GLU A 1 94 ? 14.275 3.138 -35.604 1.00 71.44 94 GLU A CA 1
ATOM 702 C C . GLU A 1 94 ? 13.946 3.887 -34.310 1.00 71.44 94 GLU A C 1
ATOM 704 O O . GLU A 1 94 ? 14.614 3.726 -33.276 1.00 71.44 94 GLU A O 1
ATOM 709 N N . LEU A 1 95 ? 12.863 4.665 -34.334 1.00 77.56 95 LEU A N 1
ATOM 710 C CA . LEU A 1 95 ? 12.327 5.309 -33.140 1.00 77.56 95 LEU A CA 1
ATOM 711 C C . LEU A 1 95 ? 11.881 4.255 -32.120 1.00 77.56 95 LEU A C 1
ATOM 713 O O . LEU A 1 95 ? 12.167 4.402 -30.925 1.00 77.56 95 LEU A O 1
ATOM 717 N N . ALA A 1 96 ? 11.271 3.153 -32.568 1.00 86.44 96 ALA A N 1
ATOM 718 C CA . ALA A 1 96 ? 10.927 2.025 -31.710 1.00 86.44 96 ALA A CA 1
ATOM 719 C C . ALA A 1 96 ? 12.175 1.367 -31.092 1.00 86.44 96 ALA A C 1
ATOM 721 O O . ALA A 1 96 ? 12.219 1.178 -29.875 1.00 86.44 96 ALA A O 1
ATOM 722 N N . HIS A 1 97 ? 13.236 1.104 -31.859 1.00 89.94 97 HIS A N 1
ATOM 723 C CA . HIS A 1 97 ? 14.490 0.537 -31.346 1.00 89.94 97 HIS A CA 1
ATOM 724 C C . HIS A 1 97 ? 15.160 1.432 -30.297 1.00 89.94 97 HIS A C 1
ATOM 726 O O . HIS A 1 97 ? 15.577 0.956 -29.231 1.00 89.94 97 HIS A O 1
ATOM 732 N N . ARG A 1 98 ? 15.212 2.748 -30.533 1.00 88.44 98 ARG A N 1
ATOM 733 C CA . ARG A 1 98 ? 15.736 3.720 -29.559 1.00 88.44 98 ARG A CA 1
ATOM 734 C C . ARG A 1 98 ? 14.909 3.712 -28.272 1.00 88.44 98 ARG A C 1
ATOM 736 O O . ARG A 1 98 ? 15.463 3.688 -27.167 1.00 88.44 98 ARG A O 1
ATOM 743 N N . GLN A 1 99 ? 13.583 3.659 -28.393 1.00 94.50 99 GLN A N 1
ATOM 744 C CA . GLN A 1 99 ? 12.681 3.544 -27.248 1.00 94.50 99 GLN A CA 1
ATOM 745 C C . GLN A 1 99 ? 12.855 2.212 -26.502 1.00 94.50 99 GLN A C 1
ATOM 747 O O . GLN A 1 99 ? 12.868 2.209 -25.268 1.00 94.50 99 GLN A O 1
ATOM 752 N N . ILE A 1 100 ? 13.055 1.098 -27.210 1.00 95.88 100 ILE A N 1
ATOM 753 C CA . ILE A 1 100 ? 13.310 -0.228 -26.630 1.00 95.88 100 ILE A CA 1
ATOM 754 C C . ILE A 1 100 ? 14.614 -0.215 -25.826 1.00 95.88 100 ILE A C 1
ATOM 756 O O . ILE A 1 100 ? 14.615 -0.611 -24.657 1.00 95.88 100 ILE A O 1
ATOM 760 N N . ARG A 1 101 ? 15.712 0.320 -26.379 1.00 97.00 101 ARG A N 1
ATOM 761 C CA . ARG A 1 101 ? 16.994 0.454 -25.659 1.00 97.00 101 ARG A CA 1
ATOM 762 C C . ARG A 1 101 ? 16.860 1.329 -24.411 1.00 97.00 101 ARG A C 1
ATOM 764 O O . ARG A 1 101 ? 17.361 0.955 -23.347 1.00 97.00 101 ARG A O 1
ATOM 771 N N . ARG A 1 102 ? 16.119 2.442 -24.496 1.00 97.62 102 ARG A N 1
ATOM 772 C CA . ARG A 1 102 ? 15.816 3.312 -23.344 1.00 97.62 102 ARG A CA 1
ATOM 773 C C . ARG A 1 102 ? 15.032 2.565 -22.262 1.00 97.62 102 ARG A C 1
ATOM 775 O O . ARG A 1 102 ? 15.415 2.601 -21.095 1.00 97.62 102 ARG A O 1
ATOM 782 N N . ARG A 1 103 ? 13.970 1.837 -22.627 1.00 98.19 103 ARG A N 1
ATOM 783 C CA . ARG A 1 103 ? 13.160 1.027 -21.694 1.00 98.19 103 ARG A CA 1
ATOM 784 C C . ARG A 1 103 ? 13.984 -0.097 -21.056 1.00 98.19 103 ARG A C 1
ATOM 786 O O . ARG A 1 103 ? 13.904 -0.279 -19.839 1.00 98.19 103 ARG A O 1
ATOM 793 N N . LYS A 1 104 ? 14.828 -0.789 -21.835 1.00 98.31 104 LYS A N 1
ATOM 794 C CA . LYS A 1 104 ? 15.779 -1.807 -21.348 1.00 98.31 104 LYS A CA 1
ATOM 795 C C . LYS A 1 104 ? 16.695 -1.213 -20.283 1.00 98.31 104 LYS A C 1
ATOM 797 O O . LYS A 1 104 ? 16.779 -1.741 -19.171 1.00 98.31 104 LYS A O 1
ATOM 802 N N . MET A 1 105 ? 17.344 -0.095 -20.606 1.00 98.62 105 MET A N 1
ATOM 803 C CA . MET A 1 105 ? 18.256 0.580 -19.689 1.00 98.62 105 MET A CA 1
ATOM 804 C C . MET A 1 105 ? 17.528 1.063 -18.425 1.00 98.62 105 MET A C 1
ATOM 806 O O . MET A 1 105 ? 17.999 0.818 -17.315 1.00 98.62 105 MET A O 1
ATOM 810 N N . ASN A 1 106 ? 16.338 1.656 -18.557 1.00 98.69 106 ASN A N 1
ATOM 811 C CA . ASN A 1 106 ? 15.538 2.120 -17.420 1.00 98.69 106 ASN A CA 1
ATOM 812 C C . ASN A 1 106 ? 15.108 0.965 -16.506 1.00 98.69 106 ASN A C 1
ATOM 814 O O . ASN A 1 106 ? 15.258 1.058 -15.286 1.00 98.69 106 ASN A O 1
ATOM 818 N N . ARG A 1 107 ? 14.647 -0.164 -17.067 1.00 98.69 107 ARG A N 1
ATOM 819 C CA . ARG A 1 107 ? 14.311 -1.364 -16.283 1.00 98.69 107 ARG A CA 1
ATOM 820 C C . ARG A 1 107 ? 15.540 -1.918 -15.568 1.00 98.69 107 ARG A C 1
ATOM 822 O O . ARG A 1 107 ? 15.426 -2.313 -14.407 1.00 98.69 107 ARG A O 1
ATOM 829 N N . HIS A 1 108 ? 16.700 -1.935 -16.225 1.00 98.62 108 HIS A N 1
ATOM 830 C CA . HIS A 1 108 ? 17.955 -2.382 -15.624 1.00 98.62 108 HIS A CA 1
ATOM 831 C C . HIS A 1 108 ? 18.363 -1.491 -14.441 1.00 98.62 108 HIS A C 1
ATOM 833 O O . HIS A 1 108 ? 18.584 -1.998 -13.337 1.00 98.62 108 HIS A O 1
ATOM 839 N N . LYS A 1 109 ? 18.377 -0.165 -14.633 1.00 98.75 109 LYS A N 1
ATOM 840 C CA . LYS A 1 109 ? 18.675 0.809 -13.571 1.00 98.75 109 LYS A CA 1
ATOM 841 C C . LYS A 1 109 ? 17.679 0.699 -12.413 1.00 98.75 109 LYS A C 1
ATOM 843 O O . LYS A 1 109 ? 18.096 0.643 -11.257 1.00 98.75 109 LYS A O 1
ATOM 848 N N . TYR A 1 110 ? 16.385 0.554 -12.704 1.00 98.50 110 TYR A N 1
ATOM 849 C CA . TYR A 1 110 ? 15.357 0.346 -11.683 1.00 98.50 110 TYR A CA 1
ATOM 850 C C . TYR A 1 110 ? 15.571 -0.958 -10.905 1.00 98.50 110 TYR A C 1
ATOM 852 O O . TYR A 1 110 ? 15.554 -0.940 -9.677 1.00 98.50 110 TYR A O 1
ATOM 860 N N . LYS A 1 111 ? 15.850 -2.086 -11.577 1.00 98.50 111 LYS A N 1
ATOM 861 C CA . LYS A 1 111 ? 16.175 -3.353 -10.897 1.00 98.50 111 LYS A CA 1
ATOM 862 C C . LYS A 1 111 ? 17.424 -3.218 -10.013 1.00 98.50 111 LYS A C 1
ATOM 864 O O . LYS A 1 111 ? 17.397 -3.702 -8.883 1.00 98.50 111 LYS A O 1
ATOM 869 N N . LYS A 1 112 ? 18.485 -2.533 -10.468 1.00 98.62 112 LYS A N 1
ATOM 870 C CA . LYS A 1 112 ? 19.667 -2.241 -9.629 1.00 98.62 112 LYS A CA 1
ATOM 871 C C . LYS A 1 112 ? 19.284 -1.420 -8.395 1.00 98.62 112 LYS A C 1
ATOM 873 O O . LYS A 1 112 ? 19.689 -1.760 -7.286 1.00 98.62 112 LYS A O 1
ATOM 878 N N . LEU A 1 113 ? 18.441 -0.403 -8.561 1.00 98.44 113 LEU A N 1
ATOM 879 C CA . LEU A 1 113 ? 17.937 0.410 -7.455 1.00 98.44 113 LEU A CA 1
ATOM 880 C C . LEU A 1 113 ? 17.137 -0.408 -6.434 1.00 98.44 113 LEU A C 1
ATOM 882 O O . LEU A 1 113 ? 17.335 -0.259 -5.228 1.00 98.44 113 LEU A O 1
ATOM 886 N N . LEU A 1 114 ? 16.251 -1.284 -6.920 1.00 98.00 114 LEU A N 1
ATOM 887 C CA . LEU A 1 114 ? 15.454 -2.183 -6.087 1.00 98.00 114 LEU A CA 1
ATOM 888 C C . LEU A 1 114 ? 16.327 -3.089 -5.225 1.00 98.00 114 LEU A C 1
ATOM 890 O O . LEU A 1 114 ? 16.021 -3.260 -4.047 1.00 98.00 114 LEU A O 1
ATOM 894 N N . LYS A 1 115 ? 17.398 -3.644 -5.805 1.00 98.19 115 LYS A N 1
ATOM 895 C CA . LYS A 1 115 ? 18.350 -4.497 -5.088 1.00 98.19 115 LYS A CA 1
ATOM 896 C C . LYS A 1 115 ? 19.060 -3.714 -3.980 1.00 98.19 115 LYS A C 1
ATOM 898 O O . LYS A 1 115 ? 18.997 -4.127 -2.828 1.00 98.19 115 LYS A O 1
ATOM 903 N N . ARG A 1 116 ? 19.632 -2.544 -4.297 1.00 98.31 116 ARG A N 1
ATOM 904 C CA . ARG A 1 116 ? 20.364 -1.708 -3.323 1.00 98.31 116 ARG A CA 1
ATOM 905 C C . ARG A 1 116 ? 19.486 -1.228 -2.164 1.00 98.31 116 ARG A C 1
ATOM 907 O O . ARG A 1 116 ? 19.921 -1.221 -1.025 1.00 98.31 116 ARG A O 1
ATOM 914 N N . ARG A 1 117 ? 18.230 -0.848 -2.433 1.00 98.31 117 ARG A N 1
ATOM 915 C CA . ARG A 1 117 ? 17.307 -0.316 -1.408 1.00 98.31 117 ARG A CA 1
ATOM 916 C C . ARG A 1 117 ? 16.307 -1.352 -0.878 1.00 98.31 117 ARG A C 1
ATOM 918 O O . ARG A 1 117 ? 15.261 -0.957 -0.360 1.00 98.31 117 ARG A O 1
ATOM 925 N N . LYS A 1 118 ? 16.573 -2.659 -1.019 1.00 97.75 118 LYS A N 1
ATOM 926 C CA . LYS A 1 118 ? 15.635 -3.743 -0.652 1.00 97.75 118 LYS A CA 1
ATOM 927 C C . LYS A 1 118 ? 15.132 -3.603 0.788 1.00 97.75 118 LYS A C 1
ATOM 929 O O . LYS A 1 118 ? 13.921 -3.606 1.011 1.00 97.75 118 LYS A O 1
ATOM 934 N N . PHE A 1 119 ? 16.046 -3.421 1.740 1.00 97.50 119 PHE A N 1
ATOM 935 C CA . PHE A 1 119 ? 15.725 -3.355 3.169 1.00 97.50 119 PHE A CA 1
ATOM 936 C C . PHE A 1 119 ? 14.999 -2.066 3.558 1.00 97.50 119 PHE A C 1
ATOM 938 O O . PHE A 1 119 ? 13.982 -2.124 4.246 1.00 97.50 119 PHE A O 1
ATOM 945 N N . ILE A 1 120 ? 15.425 -0.919 3.020 1.00 97.50 120 ILE A N 1
ATOM 946 C CA . ILE A 1 120 ? 14.730 0.362 3.224 1.00 97.50 120 ILE A CA 1
ATOM 947 C C . ILE A 1 120 ? 13.295 0.270 2.690 1.00 97.50 120 ILE A C 1
ATOM 949 O O . ILE A 1 120 ? 12.339 0.614 3.382 1.00 97.50 120 ILE A O 1
ATOM 953 N N . ARG A 1 121 ? 13.112 -0.264 1.475 1.00 97.19 121 ARG A N 1
ATOM 954 C CA . ARG A 1 121 ? 11.778 -0.458 0.889 1.00 97.19 121 ARG A CA 1
ATOM 955 C C . ARG A 1 121 ? 10.918 -1.415 1.710 1.00 97.19 121 ARG A C 1
ATOM 957 O O . ARG A 1 121 ? 9.714 -1.187 1.794 1.00 97.19 121 ARG A O 1
ATOM 964 N N . ARG A 1 122 ? 11.502 -2.469 2.291 1.00 95.69 122 ARG A N 1
ATOM 965 C CA . ARG A 1 122 ? 10.795 -3.407 3.175 1.00 95.69 122 ARG A CA 1
ATOM 966 C C . ARG A 1 122 ? 10.302 -2.699 4.439 1.00 95.69 122 ARG A C 1
ATOM 968 O O . ARG A 1 122 ? 9.094 -2.682 4.658 1.00 95.69 122 ARG A O 1
ATOM 975 N N . ARG A 1 123 ? 11.192 -2.007 5.158 1.00 96.31 123 ARG A N 1
ATOM 976 C CA . ARG A 1 123 ? 10.857 -1.228 6.363 1.00 96.31 123 ARG A CA 1
ATOM 977 C C . ARG A 1 123 ? 9.761 -0.192 6.089 1.00 96.31 123 ARG A C 1
ATOM 979 O O . ARG A 1 123 ? 8.779 -0.108 6.819 1.00 96.31 123 ARG A O 1
ATOM 986 N N . VAL A 1 124 ? 9.874 0.556 4.988 1.00 96.88 124 VAL A N 1
ATOM 987 C CA . VAL A 1 124 ? 8.859 1.550 4.591 1.00 96.88 124 VAL A CA 1
ATOM 988 C C . VAL A 1 124 ? 7.518 0.891 4.253 1.00 96.88 124 VAL A C 1
ATOM 990 O O . VAL A 1 124 ? 6.469 1.408 4.635 1.00 96.88 124 VAL A O 1
ATOM 993 N N . LYS A 1 125 ? 7.514 -0.247 3.546 1.00 95.06 125 LYS A N 1
ATOM 994 C CA . LYS A 1 125 ? 6.277 -0.986 3.240 1.00 95.06 125 LYS A CA 1
ATOM 995 C C . LYS A 1 125 ? 5.593 -1.499 4.506 1.00 95.06 125 LYS A C 1
ATOM 997 O O . LYS A 1 125 ? 4.380 -1.347 4.622 1.00 95.06 125 LYS A O 1
ATOM 1002 N N . GLU A 1 126 ? 6.347 -2.071 5.437 1.00 94.19 126 GLU A N 1
ATOM 1003 C CA . GLU A 1 126 ? 5.836 -2.547 6.728 1.00 94.19 126 GLU A CA 1
ATOM 1004 C C . GLU A 1 126 ? 5.252 -1.385 7.548 1.00 94.19 126 GLU A C 1
ATOM 1006 O O . GLU A 1 126 ? 4.105 -1.458 7.992 1.00 94.19 126 GLU A O 1
ATOM 1011 N N . GLY A 1 127 ? 5.956 -0.249 7.621 1.00 96.44 127 GLY A N 1
ATOM 1012 C CA . GLY A 1 127 ? 5.443 0.966 8.259 1.00 96.44 127 GLY A CA 1
ATOM 1013 C C . GLY A 1 127 ? 4.149 1.491 7.620 1.00 96.44 127 GLY A C 1
ATOM 1014 O O . GLY A 1 127 ? 3.205 1.849 8.324 1.00 96.44 127 GLY A O 1
ATOM 1015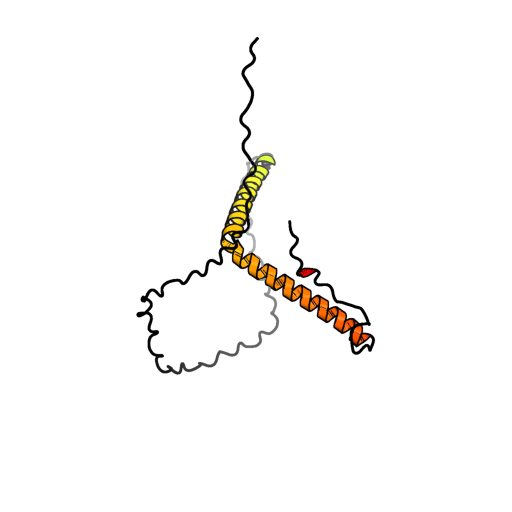 N N . ARG A 1 128 ? 4.048 1.483 6.282 1.00 96.56 128 ARG A N 1
ATOM 1016 C CA . ARG A 1 128 ? 2.817 1.873 5.564 1.00 96.56 128 ARG A CA 1
ATOM 1017 C C . ARG A 1 128 ? 1.652 0.923 5.848 1.00 96.56 128 ARG A C 1
ATOM 1019 O O . ARG A 1 128 ? 0.534 1.401 6.021 1.00 96.56 128 ARG A O 1
ATOM 1026 N N . LYS A 1 129 ? 1.896 -0.391 5.923 1.00 95.38 129 LYS A N 1
ATOM 1027 C CA . LYS A 1 129 ? 0.871 -1.384 6.289 1.00 95.38 129 LYS A CA 1
ATOM 1028 C C . LYS A 1 129 ? 0.345 -1.147 7.704 1.00 95.38 129 LYS A C 1
ATOM 1030 O O . LYS A 1 129 ? -0.866 -1.111 7.888 1.00 95.38 129 LYS A O 1
ATOM 1035 N N . ARG A 1 130 ? 1.234 -0.894 8.671 1.00 95.19 130 ARG A N 1
ATOM 1036 C CA . ARG A 1 130 ? 0.848 -0.585 10.057 1.00 95.19 130 ARG A CA 1
ATOM 1037 C C . ARG A 1 130 ? -0.006 0.679 10.146 1.00 95.19 130 ARG A C 1
ATOM 1039 O O . ARG A 1 130 ? -1.074 0.645 10.743 1.00 95.19 130 ARG A O 1
ATOM 1046 N N . LYS A 1 131 ? 0.405 1.766 9.483 1.00 96.75 131 LYS A N 1
ATOM 1047 C CA . LYS A 1 131 ? -0.397 3.003 9.422 1.00 96.75 131 LYS A CA 1
ATOM 1048 C C . LYS A 1 131 ? -1.763 2.777 8.768 1.00 96.75 131 LYS A C 1
ATOM 1050 O O . LYS A 1 131 ? -2.754 3.338 9.221 1.00 96.75 131 LYS A O 1
ATOM 1055 N N . ARG A 1 132 ? -1.828 1.945 7.723 1.00 96.44 132 ARG A N 1
ATOM 1056 C CA . ARG A 1 132 ? -3.085 1.596 7.047 1.00 96.44 132 ARG A CA 1
ATOM 1057 C C . ARG A 1 132 ? -4.022 0.786 7.950 1.00 96.44 132 ARG A C 1
ATOM 1059 O O . ARG A 1 132 ? -5.211 1.068 7.949 1.00 96.44 132 ARG A O 1
ATOM 1066 N N . GLN A 1 133 ? -3.487 -0.144 8.743 1.00 96.06 133 GLN A N 1
ATOM 1067 C CA . GLN A 1 133 ? -4.262 -0.907 9.725 1.00 96.06 133 GLN A CA 1
ATOM 1068 C C . GLN A 1 133 ? -4.831 -0.002 10.827 1.00 96.06 133 GLN A C 1
ATOM 1070 O O . GLN A 1 133 ? -6.025 -0.048 11.084 1.00 96.06 133 GLN A O 1
ATOM 1075 N N . ILE A 1 134 ? -4.011 0.887 11.398 1.00 96.31 134 ILE A N 1
ATOM 1076 C CA . ILE A 1 134 ? -4.469 1.846 12.420 1.00 96.31 134 ILE A CA 1
ATOM 1077 C C . ILE A 1 134 ? -5.555 2.764 11.851 1.00 96.31 134 ILE A C 1
ATOM 1079 O O . ILE A 1 134 ? -6.539 3.053 12.523 1.00 96.31 134 ILE A O 1
ATOM 1083 N N . LYS A 1 135 ? -5.396 3.228 10.604 1.00 97.25 135 LYS A N 1
ATOM 1084 C CA . LYS A 1 135 ? -6.416 4.054 9.948 1.00 97.25 135 LYS A CA 1
ATOM 1085 C C . LYS A 1 135 ? -7.738 3.296 9.797 1.00 97.25 135 LYS A C 1
ATOM 1087 O O . LYS A 1 135 ? -8.777 3.893 10.022 1.00 97.25 135 LYS A O 1
ATOM 1092 N N . PHE A 1 136 ? -7.687 2.013 9.445 1.00 96.25 136 PHE A N 1
ATOM 1093 C CA . PHE A 1 136 ? -8.865 1.152 9.333 1.00 96.25 136 PHE A CA 1
ATOM 1094 C C . PHE A 1 136 ? -9.561 0.934 10.686 1.00 96.25 136 PHE A C 1
ATOM 1096 O O . PHE A 1 136 ? -10.766 1.124 10.785 1.00 96.25 136 PHE A O 1
ATOM 1103 N N . GLU A 1 137 ? -8.804 0.616 11.738 1.00 95.50 137 GLU A N 1
ATOM 1104 C CA . GLU A 1 137 ? -9.343 0.421 13.093 1.00 95.50 137 GLU A CA 1
ATOM 1105 C C . GLU A 1 137 ? -10.001 1.697 13.640 1.00 95.50 137 GLU A C 1
ATOM 1107 O O . GLU A 1 137 ? -11.129 1.649 14.124 1.00 95.50 137 GLU A O 1
ATOM 1112 N N . LYS A 1 138 ? -9.345 2.855 13.480 1.00 96.00 138 LYS A N 1
ATOM 1113 C CA . LYS A 1 138 ? -9.906 4.155 13.885 1.00 96.00 138 LYS A CA 1
ATOM 1114 C C . LYS A 1 138 ? -11.162 4.531 13.107 1.00 96.00 138 LYS A C 1
ATOM 1116 O O . LYS A 1 138 ? -12.022 5.227 13.636 1.00 96.00 138 LYS A O 1
ATOM 1121 N N . ASP A 1 139 ? -11.252 4.123 11.845 1.00 96.12 139 ASP A N 1
ATOM 1122 C CA . ASP A 1 139 ? -12.420 4.414 11.018 1.00 96.12 139 ASP A CA 1
ATOM 1123 C C . ASP A 1 139 ? -13.649 3.625 11.488 1.00 96.12 139 ASP A C 1
ATOM 1125 O O . ASP A 1 139 ? -14.734 4.187 11.609 1.00 96.12 139 ASP A O 1
ATOM 1129 N N . LEU A 1 140 ? -13.460 2.356 11.862 1.00 94.62 140 LEU A N 1
ATOM 1130 C CA . LEU A 1 140 ? -14.510 1.542 12.480 1.00 94.62 140 LEU A CA 1
ATOM 1131 C C . LEU A 1 140 ? -14.950 2.115 13.831 1.00 94.62 140 LEU A C 1
ATOM 1133 O O . LEU A 1 140 ? -16.143 2.281 14.073 1.00 94.62 140 LEU A O 1
ATOM 1137 N N . GLU A 1 141 ? -13.990 2.498 14.675 1.00 93.81 141 GLU A N 1
ATOM 1138 C CA . GLU A 1 141 ? -14.276 3.135 15.963 1.00 93.81 141 GLU A CA 1
ATOM 1139 C C . GLU A 1 141 ? -15.070 4.440 15.786 1.00 93.81 141 GLU A C 1
ATOM 1141 O O . GLU A 1 141 ? -16.013 4.715 16.529 1.00 93.81 141 GLU A O 1
ATOM 1146 N N . ARG A 1 142 ? -14.733 5.233 14.761 1.00 95.75 142 ARG A N 1
ATOM 1147 C CA . ARG A 1 142 ? -15.456 6.460 14.413 1.00 95.75 142 ARG A CA 1
ATOM 1148 C C . ARG A 1 142 ? -16.902 6.179 14.012 1.00 95.75 142 ARG A C 1
ATOM 1150 O O . ARG A 1 142 ? -17.777 6.944 14.408 1.00 95.75 142 ARG A O 1
ATOM 1157 N N . ILE A 1 143 ? -17.162 5.119 13.246 1.00 95.94 143 ILE A N 1
ATOM 1158 C CA . ILE A 1 143 ? -18.524 4.730 12.850 1.00 95.94 143 ILE A CA 1
ATOM 1159 C C . ILE A 1 143 ? -19.352 4.359 14.085 1.00 95.94 143 ILE A C 1
ATOM 1161 O O . ILE A 1 143 ? -20.473 4.842 14.223 1.00 95.94 143 ILE A O 1
ATOM 1165 N N . TRP A 1 144 ? -18.796 3.579 15.016 1.00 93.38 144 TRP A N 1
ATOM 1166 C CA . TRP A 1 144 ? -19.504 3.193 16.243 1.00 93.38 144 TRP A CA 1
ATOM 1167 C C . TRP A 1 144 ? -19.811 4.384 17.142 1.00 93.38 144 TRP A C 1
ATOM 1169 O O . TRP A 1 144 ? -20.953 4.556 17.561 1.00 93.38 144 TRP A O 1
ATOM 1179 N N . LYS A 1 145 ? -18.824 5.259 17.361 1.00 93.50 145 LYS A N 1
ATOM 1180 C CA . LYS A 1 145 ? -19.022 6.488 18.139 1.00 93.50 145 LYS A CA 1
ATOM 1181 C C . LYS A 1 145 ? -20.051 7.409 17.491 1.00 93.50 145 LYS A C 1
ATOM 1183 O O . LYS A 1 145 ? -20.866 7.995 18.194 1.00 93.50 145 LYS A O 1
ATOM 1188 N N . LYS A 1 146 ? -20.057 7.502 16.156 1.00 95.94 146 LYS A N 1
ATOM 1189 C CA . LYS A 1 146 ? -21.066 8.267 15.409 1.00 95.94 146 LYS A CA 1
ATOM 1190 C C . LYS A 1 146 ? -22.470 7.674 15.562 1.00 95.94 146 LYS A C 1
ATOM 1192 O O . LYS A 1 146 ? -23.433 8.428 15.586 1.00 95.94 146 LYS A O 1
ATOM 1197 N N . ALA A 1 147 ? -22.580 6.354 15.689 1.00 95.44 147 ALA A N 1
ATOM 1198 C CA . ALA A 1 147 ? -23.834 5.654 15.961 1.00 95.44 147 ALA A CA 1
ATOM 1199 C C . ALA A 1 147 ? -24.259 5.697 17.446 1.00 95.44 147 ALA A C 1
ATOM 1201 O O . ALA A 1 147 ? -25.286 5.127 17.795 1.00 95.44 147 ALA A O 1
ATOM 1202 N N . GLY A 1 148 ? -23.485 6.346 18.326 1.00 94.19 148 GLY A N 1
ATOM 1203 C CA . GLY A 1 148 ? -23.782 6.449 19.759 1.00 94.19 148 GLY A CA 1
ATOM 1204 C C . GLY A 1 148 ? -23.356 5.236 20.593 1.00 94.19 148 GLY A C 1
ATOM 1205 O O . GLY A 1 148 ? -23.603 5.207 21.799 1.00 94.19 148 GLY A O 1
ATOM 1206 N N . LEU A 1 149 ? -22.684 4.245 19.996 1.00 92.69 149 LEU A N 1
ATOM 1207 C CA . LEU A 1 149 ? -22.143 3.104 20.733 1.00 92.69 149 LEU A CA 1
ATOM 1208 C C . LEU A 1 149 ? -20.835 3.503 21.433 1.00 92.69 149 LEU A C 1
ATOM 1210 O O . LEU A 1 149 ? -19.914 4.041 20.814 1.00 92.69 149 LEU A O 1
ATOM 1214 N N . LYS A 1 150 ? -20.735 3.202 22.734 1.00 88.44 150 LYS A N 1
ATOM 1215 C CA . LYS A 1 150 ? -19.528 3.458 23.545 1.00 88.44 150 LYS A CA 1
ATOM 1216 C C . LYS A 1 150 ? -18.382 2.491 23.221 1.00 88.44 150 LYS A C 1
ATOM 1218 O O . LYS A 1 150 ? -17.218 2.853 23.365 1.00 88.44 150 LYS A O 1
ATOM 1223 N N . SER A 1 151 ? -18.708 1.279 22.780 1.00 88.94 151 SER A N 1
ATOM 1224 C CA . SER A 1 151 ? -17.760 0.210 22.463 1.00 88.94 151 SER A CA 1
ATOM 1225 C C . SER A 1 151 ? -18.141 -0.510 21.172 1.00 88.94 151 SER A C 1
ATOM 1227 O O . SER A 1 151 ? -19.209 -0.279 20.604 1.00 88.94 151 SER A O 1
ATOM 1229 N N . ALA A 1 152 ? -17.258 -1.399 20.715 1.00 91.25 152 ALA A N 1
ATOM 1230 C CA . ALA A 1 152 ? -17.561 -2.314 19.623 1.00 91.25 152 ALA A CA 1
ATOM 1231 C C . ALA A 1 152 ? -18.843 -3.122 19.916 1.00 91.25 152 ALA A C 1
ATOM 1233 O O . ALA A 1 152 ? -19.101 -3.439 21.083 1.00 91.25 152 ALA A O 1
ATOM 1234 N N . PRO A 1 153 ? -19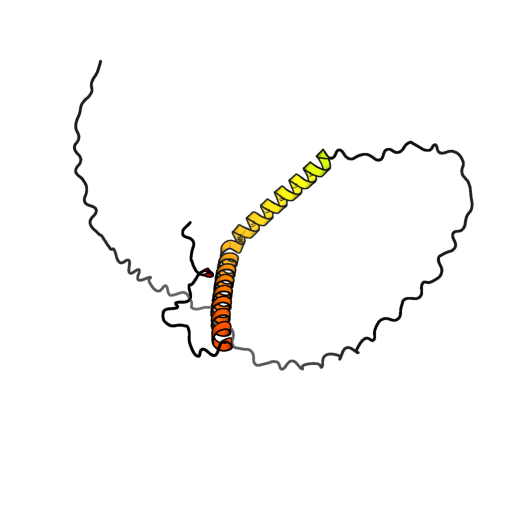.615 -3.495 18.880 1.00 92.94 153 PRO A N 1
ATOM 1235 C CA . PRO A 1 153 ? -20.680 -4.481 19.008 1.00 92.94 153 PRO A CA 1
ATOM 1236 C C . PRO A 1 153 ? -20.162 -5.787 19.627 1.00 92.94 153 PRO A C 1
ATOM 1238 O O . PRO A 1 153 ? -19.024 -6.195 19.376 1.00 92.94 153 PRO A O 1
ATOM 1241 N N . ALA A 1 154 ? -21.000 -6.452 20.425 1.00 92.50 154 ALA A N 1
ATOM 1242 C CA . ALA A 1 154 ? -20.639 -7.713 21.067 1.00 92.50 154 ALA A CA 1
ATOM 1243 C C . ALA A 1 154 ? -20.207 -8.762 20.024 1.00 92.50 154 ALA A C 1
ATOM 1245 O O . ALA A 1 154 ? -20.838 -8.913 18.980 1.00 92.50 154 ALA A O 1
ATOM 1246 N N . GLY A 1 155 ? -19.102 -9.462 20.294 1.00 91.25 155 GLY A N 1
ATOM 1247 C CA . GLY A 1 155 ? -18.553 -10.490 19.400 1.00 91.25 155 GLY A CA 1
ATOM 1248 C C . GLY A 1 155 ? -17.800 -9.965 18.170 1.00 91.25 155 GLY A C 1
ATOM 1249 O O . GLY A 1 155 ? -17.280 -10.767 17.394 1.00 91.25 155 GLY A O 1
ATOM 1250 N N . TRP A 1 156 ? -17.686 -8.645 17.976 1.00 92.00 156 TRP A N 1
ATOM 1251 C CA . TRP A 1 156 ? -16.943 -8.096 16.844 1.00 92.00 156 TRP A CA 1
ATOM 1252 C C . TRP A 1 156 ? -15.446 -7.961 17.142 1.00 92.00 156 TRP A C 1
ATOM 1254 O O . TRP A 1 156 ? -15.018 -7.075 17.882 1.00 92.00 156 TRP A O 1
ATOM 1264 N N . GLN A 1 157 ? -14.630 -8.792 16.490 1.00 91.38 157 GLN A N 1
ATOM 1265 C CA . GLN A 1 157 ? -13.173 -8.683 16.525 1.00 91.38 157 GLN A CA 1
ATOM 1266 C C . GLN A 1 157 ? -12.651 -8.051 15.234 1.00 91.38 157 GLN A C 1
ATOM 1268 O O . GLN A 1 157 ? -12.770 -8.633 14.155 1.00 91.38 157 GLN A O 1
ATOM 1273 N N . THR A 1 158 ? -12.009 -6.883 15.329 1.00 92.62 158 THR A N 1
ATOM 1274 C CA . THR A 1 158 ? -11.488 -6.192 14.141 1.00 92.62 158 THR A CA 1
ATOM 1275 C C . THR A 1 158 ? -10.350 -6.989 13.486 1.00 92.62 158 THR A C 1
ATOM 1277 O O . THR A 1 158 ? -9.287 -7.174 14.093 1.00 92.62 158 THR A O 1
ATOM 1280 N N . PRO A 1 159 ? -10.512 -7.449 12.231 1.00 92.06 159 PRO A N 1
ATOM 1281 C CA . PRO A 1 159 ? -9.506 -8.274 11.579 1.00 92.06 159 PRO A CA 1
ATOM 1282 C C . PRO A 1 159 ? -8.275 -7.459 11.153 1.00 92.06 159 PRO A C 1
ATOM 1284 O O . PRO A 1 159 ? -8.357 -6.327 10.665 1.00 92.06 159 PRO A O 1
ATOM 1287 N N . LYS A 1 160 ? -7.094 -8.080 11.255 1.00 93.56 160 LYS A N 1
ATOM 1288 C CA . LYS A 1 160 ? -5.802 -7.492 10.850 1.00 93.56 160 LYS A CA 1
ATOM 1289 C C . LYS A 1 160 ? -5.485 -7.736 9.372 1.00 93.56 160 LYS A C 1
ATOM 1291 O O . LYS A 1 160 ? -4.485 -8.368 9.025 1.00 93.56 160 LYS A O 1
ATOM 1296 N N . ILE A 1 161 ? -6.337 -7.219 8.490 1.00 92.38 161 ILE A N 1
ATOM 1297 C CA . ILE A 1 161 ? -6.303 -7.498 7.043 1.00 92.38 161 ILE A CA 1
ATOM 1298 C C . ILE A 1 161 ? -4.985 -7.027 6.399 1.00 92.38 161 ILE A C 1
ATOM 1300 O O . ILE A 1 161 ? -4.405 -7.732 5.574 1.00 92.38 161 ILE A O 1
ATOM 1304 N N . TYR A 1 162 ? -4.453 -5.864 6.798 1.00 90.94 162 TYR A N 1
ATOM 1305 C CA . TYR A 1 162 ? -3.256 -5.289 6.165 1.00 90.94 162 TYR A CA 1
ATOM 1306 C C . TYR A 1 162 ? -1.930 -5.821 6.713 1.00 90.94 162 TYR A C 1
ATOM 1308 O O . TYR A 1 162 ? -0.885 -5.633 6.078 1.00 90.94 162 TYR A O 1
ATOM 1316 N N . LEU A 1 163 ? -1.952 -6.465 7.881 1.00 88.44 163 LEU A N 1
ATOM 1317 C CA . LEU A 1 163 ? -0.755 -6.999 8.533 1.00 88.44 163 LEU A CA 1
ATOM 1318 C C . LEU A 1 163 ? -0.462 -8.449 8.149 1.00 88.44 163 LEU A C 1
ATOM 1320 O O . LEU A 1 163 ? 0.662 -8.897 8.364 1.00 88.44 163 LEU A O 1
ATOM 1324 N N . ARG A 1 164 ? -1.419 -9.161 7.541 1.00 83.50 164 ARG A N 1
ATOM 1325 C CA . ARG A 1 164 ? -1.231 -10.552 7.124 1.00 83.50 164 ARG A CA 1
ATOM 1326 C C . ARG A 1 164 ? -0.017 -10.653 6.192 1.00 83.50 164 ARG A C 1
ATOM 1328 O O . ARG A 1 164 ? 0.026 -10.048 5.113 1.00 83.50 164 ARG A O 1
ATOM 1335 N N . SER A 1 165 ? 1.001 -11.395 6.621 1.00 71.75 165 SER A N 1
ATOM 1336 C CA . SER A 1 165 ? 2.026 -11.897 5.719 1.00 71.75 165 SER A CA 1
ATOM 1337 C C . SER A 1 165 ? 1.332 -12.934 4.849 1.00 71.75 165 SER A C 1
ATOM 1339 O O . SER A 1 165 ? 0.933 -13.998 5.312 1.00 71.75 165 SER A O 1
ATOM 1341 N N . SER A 1 166 ? 1.103 -12.610 3.581 1.00 66.06 166 SER A N 1
ATOM 1342 C CA . SER A 1 166 ? 0.805 -13.654 2.611 1.00 66.06 166 SER A CA 1
ATOM 1343 C C . SER A 1 166 ? 2.010 -14.597 2.625 1.00 66.06 166 SER A C 1
ATOM 1345 O O . SER A 1 166 ? 3.070 -14.208 2.134 1.00 66.06 166 SER A O 1
ATOM 1347 N N . LYS A 1 167 ? 1.881 -15.779 3.241 1.00 56.31 167 LYS A N 1
ATOM 1348 C CA . LYS A 1 167 ? 2.746 -16.921 2.932 1.00 56.31 167 LYS A CA 1
ATOM 1349 C C . LYS A 1 167 ? 2.565 -17.152 1.429 1.00 56.31 167 LYS A C 1
ATOM 1351 O O . LYS A 1 167 ? 1.491 -17.554 0.994 1.00 56.31 167 LYS A O 1
ATOM 1356 N N . ARG A 1 168 ? 3.548 -16.732 0.648 1.00 50.44 168 ARG A N 1
ATOM 1357 C CA . ARG A 1 168 ? 3.714 -17.004 -0.776 1.00 50.44 168 ARG A CA 1
ATOM 1358 C C . ARG A 1 168 ? 5.196 -17.193 -1.011 1.00 50.44 168 ARG A C 1
ATOM 1360 O O . ARG A 1 168 ? 5.966 -16.452 -0.354 1.00 50.44 168 ARG A O 1
#

pLDDT: mean 72.41, std 19.56, range [44.81, 98.75]

Secondary structure (DSSP, 8-state):
---------------------------------S-PPPP-PPP-----PPPP-------------PPPPP---------------------HHHHHHHHHHHHHHHHHHHHHHHHHTHHHHHHHHHHHHHHHHHHHHHHHHHHHHHTT-SSPPTT-PPP-TTT-----

Radius of gyration: 38.88 Å; chains: 1; bounding box: 63×110×84 Å

Organism: Junco hyemalis (NCBI:txid40217)

InterPro domains:
  IPR013177 Ribosomal protein bS22, C-terminal [PF08213] (99-125)
  IPR013177 Ribosomal prot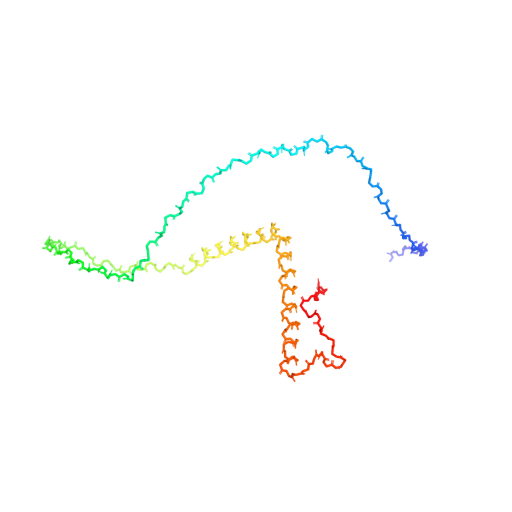ein bS22, C-terminal [SM01155] (94-126)